Protein AF-A0A1J3F8G5-F1 (afdb_monomer)

Mean predicted aligned error: 13.02 Å

Foldseek 3Di:
DDDDDDDDDDDDDDDDPDPPVPPVPPDPPPDDPVQVCVQQVNVDPVQWPDADDFFTWGWGQRPVVSDIDIDTDGDPVRVCSVVVVVVD

Solvent-accessible surface area (backbone atoms only — not comparable to full-atom values): 5853 Å² total; per-residue (Å²): 139,88,85,86,90,84,88,84,88,84,86,84,91,79,93,70,97,66,87,66,79,59,79,76,78,77,75,73,75,89,72,51,70,67,55,56,31,59,33,19,61,72,70,34,75,91,27,55,73,49,75,57,86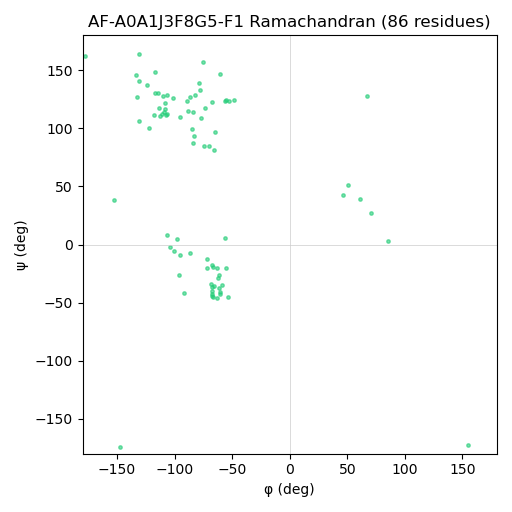,45,29,39,32,26,42,26,49,44,75,93,75,73,38,82,46,77,46,76,47,68,34,76,85,36,88,56,28,67,59,56,56,76,70,104

pLDDT: mean 76.85, std 21.04, range [38.28, 98.06]

Radius of gyration: 17.93 Å; Cα contacts (8 Å, |Δi|>4): 80; chains: 1; bounding box: 46×23×52 Å

InterPro domains:
  IPR000719 Protein kinase domain [PS50011] (43-88)
  IPR011009 Protein kinase-like domain superfamily [SSF56112] (20-88)
  IPR017441 Protein kinase, ATP binding site [PS00107] (49-72)
  IPR051809 Plant receptor-like serine/threonine-protein kinase [PTHR27008] (7-88)

Organism: Noccaea caerulescens (NCBI:txid107243)

Secondary structure (DSSP, 8-state):
----------------------GGGS------HHHHHHHTTTT-GGGEEEEETTEEEEEEEETTTTEEEEEEEE-TTSTTHHHHHHT-

Structure (mmCIF, N/CA/C/O backbone):
data_AF-A0A1J3F8G5-F1
#
_entry.id   AF-A0A1J3F8G5-F1
#
loop_
_atom_site.group_PDB
_atom_site.id
_atom_site.type_symbol
_atom_site.label_atom_id
_atom_site.label_alt_id
_atom_site.label_comp_id
_atom_site.label_asym_id
_atom_site.label_entity_id
_atom_site.label_seq_id
_atom_site.pdbx_PDB_ins_code
_atom_site.Cartn_x
_atom_site.Cartn_y
_atom_site.Cartn_z
_atom_site.occupancy
_atom_site.B_iso_or_equiv
_atom_site.auth_seq_id
_atom_site.auth_comp_id
_atom_site.auth_asym_id
_atom_site.auth_atom_id
_atom_site.pdbx_PDB_model_num
ATOM 1 N N . ALA A 1 1 ? 5.005 -6.111 -35.076 1.00 38.28 1 ALA A N 1
ATOM 2 C CA . ALA A 1 1 ? 6.323 -5.453 -35.171 1.00 38.28 1 ALA A CA 1
ATOM 3 C C . ALA A 1 1 ? 6.621 -4.798 -33.827 1.00 38.28 1 ALA A C 1
ATOM 5 O O . ALA A 1 1 ? 5.818 -3.988 -33.386 1.00 38.28 1 ALA A O 1
ATOM 6 N N . LEU A 1 2 ? 7.687 -5.209 -33.135 1.00 41.44 2 LEU A N 1
ATOM 7 C CA . LEU A 1 2 ? 8.074 -4.662 -31.831 1.00 41.44 2 LEU A CA 1
ATOM 8 C C . LEU A 1 2 ? 9.330 -3.815 -32.014 1.00 41.44 2 LEU A C 1
ATOM 10 O O . LEU A 1 2 ? 10.374 -4.342 -32.387 1.00 41.44 2 LEU A O 1
ATOM 14 N N . VAL A 1 3 ? 9.222 -2.517 -31.747 1.00 46.28 3 VAL A N 1
ATOM 15 C CA . VAL A 1 3 ? 10.375 -1.621 -31.648 1.00 46.28 3 VAL A CA 1
ATOM 16 C C . VAL A 1 3 ? 10.388 -1.077 -30.226 1.00 46.28 3 VAL A C 1
ATOM 18 O O . VAL A 1 3 ? 9.494 -0.336 -29.828 1.00 46.28 3 VAL A O 1
ATOM 21 N N . SER A 1 4 ? 11.379 -1.487 -29.438 1.00 51.09 4 SER A N 1
ATOM 22 C CA . SER A 1 4 ? 11.679 -0.896 -28.133 1.00 51.09 4 SER A CA 1
ATOM 23 C C . SER A 1 4 ? 12.943 -0.059 -28.259 1.00 51.09 4 SER A C 1
ATOM 25 O O . SER A 1 4 ? 13.963 -0.550 -28.738 1.00 51.09 4 SER A O 1
ATOM 27 N N . LEU A 1 5 ? 12.880 1.192 -27.806 1.00 54.62 5 LEU A N 1
ATOM 28 C CA . LEU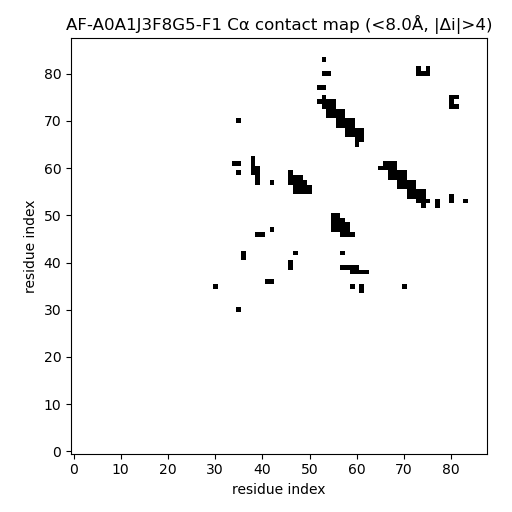 A 1 5 ? 14.031 2.080 -27.696 1.00 54.62 5 LEU A CA 1
ATOM 29 C C . LEU A 1 5 ? 14.321 2.291 -26.205 1.00 54.62 5 LEU A C 1
ATOM 31 O O . LEU A 1 5 ? 13.511 2.873 -25.489 1.00 54.62 5 LEU A O 1
ATOM 35 N N . SER A 1 6 ? 15.455 1.783 -25.720 1.00 53.03 6 SER A N 1
ATOM 36 C CA . SER A 1 6 ? 15.932 2.002 -24.353 1.00 53.03 6 SER A CA 1
ATOM 37 C C . SER A 1 6 ? 17.265 2.749 -24.386 1.00 53.03 6 SER A C 1
ATOM 39 O O . SER A 1 6 ? 18.189 2.390 -25.114 1.00 53.03 6 SER A O 1
ATOM 41 N N . TRP A 1 7 ? 17.367 3.817 -23.594 1.00 48.06 7 TRP A N 1
ATOM 42 C CA . TRP A 1 7 ? 18.586 4.611 -23.449 1.00 48.06 7 TRP A CA 1
ATOM 43 C C . TRP A 1 7 ? 19.109 4.451 -22.023 1.00 48.06 7 TRP A C 1
ATOM 45 O O . TRP A 1 7 ? 18.433 4.791 -21.056 1.00 48.06 7 TRP A O 1
ATOM 55 N N . SER A 1 8 ? 20.314 3.897 -21.888 1.00 50.19 8 SER A N 1
ATOM 56 C CA . SER A 1 8 ? 21.005 3.712 -20.609 1.00 50.19 8 SER A CA 1
ATOM 57 C C . SER A 1 8 ? 22.242 4.606 -20.575 1.00 50.19 8 SER A C 1
ATOM 59 O O . SER A 1 8 ? 23.212 4.345 -21.283 1.00 50.19 8 SER A O 1
ATOM 61 N N . LYS A 1 9 ? 22.245 5.646 -19.733 1.00 55.62 9 LYS A N 1
ATOM 62 C CA . LYS A 1 9 ? 23.458 6.424 -19.426 1.00 55.62 9 LYS A CA 1
ATOM 63 C C . LYS A 1 9 ? 24.187 5.793 -18.238 1.00 55.62 9 LYS A C 1
ATOM 65 O O . LYS A 1 9 ? 23.614 5.623 -17.165 1.00 55.62 9 LYS A O 1
ATOM 70 N N . LYS A 1 10 ? 25.463 5.439 -18.423 1.00 49.22 10 LYS A N 1
ATOM 71 C CA . LYS A 1 10 ? 26.296 4.738 -17.432 1.00 49.22 10 LYS A CA 1
ATOM 72 C C . LYS A 1 10 ? 27.372 5.664 -16.830 1.00 49.22 10 LYS A C 1
ATOM 74 O O . LYS A 1 10 ? 28.251 6.123 -17.543 1.00 49.22 10 LYS A O 1
ATOM 79 N N . ARG A 1 11 ? 27.313 5.787 -15.493 1.00 49.34 11 ARG A N 1
ATOM 80 C CA . ARG A 1 11 ? 28.367 6.007 -14.462 1.00 49.34 11 ARG A CA 1
ATOM 81 C C . ARG A 1 11 ? 29.168 7.324 -14.372 1.00 49.34 11 ARG A C 1
ATOM 83 O O . ARG A 1 11 ? 30.010 7.615 -15.209 1.00 49.34 11 ARG A O 1
ATOM 90 N N . LYS A 1 12 ? 29.171 7.886 -13.150 1.00 39.06 12 LYS A N 1
ATOM 91 C CA . LYS A 1 12 ? 30.408 8.176 -12.390 1.00 39.06 12 LYS A CA 1
ATOM 92 C C . LYS A 1 12 ? 30.274 7.685 -10.941 1.00 39.06 12 LYS A C 1
ATOM 94 O O . LYS A 1 12 ? 29.313 8.005 -10.255 1.00 39.06 12 LYS A O 1
ATOM 99 N N . LYS A 1 13 ? 31.247 6.884 -10.499 1.00 46.16 13 LYS A N 1
ATOM 100 C CA . LYS A 1 13 ? 31.433 6.411 -9.119 1.00 46.16 13 LYS A CA 1
ATOM 101 C C . LYS A 1 13 ? 32.201 7.502 -8.362 1.00 46.16 13 LYS A C 1
ATOM 103 O O . LYS A 1 13 ? 33.355 7.742 -8.702 1.00 46.16 13 LYS A O 1
ATOM 108 N N . LYS A 1 14 ? 31.592 8.154 -7.367 1.00 40.69 14 LYS A N 1
ATOM 109 C CA . LYS A 1 14 ? 32.319 8.929 -6.348 1.00 40.69 14 LYS A CA 1
ATOM 110 C C . LYS A 1 14 ? 32.222 8.174 -5.028 1.00 40.69 14 LYS A C 1
ATOM 112 O O . LYS A 1 14 ? 31.136 7.949 -4.510 1.00 40.69 14 LYS A O 1
ATOM 117 N N . ASN A 1 15 ? 33.374 7.703 -4.566 1.00 47.91 15 ASN A N 1
ATOM 118 C CA . ASN A 1 15 ? 33.572 7.126 -3.248 1.00 47.91 15 ASN A CA 1
ATOM 119 C C . ASN A 1 15 ? 33.832 8.296 -2.296 1.00 47.91 15 ASN A C 1
ATOM 121 O O . ASN A 1 15 ? 34.936 8.832 -2.285 1.00 47.91 15 ASN A O 1
ATOM 125 N N . THR A 1 16 ? 32.807 8.718 -1.564 1.00 41.72 16 THR A N 1
ATOM 126 C CA . THR A 1 16 ? 32.945 9.668 -0.463 1.00 41.72 16 THR A CA 1
ATOM 127 C C . THR A 1 16 ? 32.192 9.062 0.710 1.00 41.72 16 THR A C 1
ATOM 129 O O . THR A 1 16 ? 30.967 8.958 0.694 1.00 41.72 16 THR A O 1
ATOM 132 N N . ARG A 1 17 ? 32.964 8.561 1.677 1.00 50.53 17 ARG A N 1
ATOM 133 C CA . ARG A 1 17 ? 32.487 8.137 2.989 1.00 50.53 17 ARG A CA 1
ATOM 134 C C . ARG A 1 17 ? 32.089 9.393 3.755 1.00 50.53 17 ARG A C 1
ATOM 136 O O . ARG A 1 17 ? 32.892 9.944 4.487 1.00 50.53 17 ARG A O 1
ATOM 143 N N . GLU A 1 18 ? 30.868 9.841 3.541 1.00 39.38 18 GLU A N 1
ATOM 144 C CA . GLU A 1 18 ? 30.200 10.804 4.406 1.00 39.38 18 GLU A CA 1
ATOM 145 C C . GLU A 1 18 ? 28.933 10.085 4.840 1.00 39.38 18 GLU A C 1
ATOM 147 O O . GLU A 1 18 ? 27.986 9.930 4.063 1.00 39.38 18 GLU A O 1
ATOM 152 N N . ALA A 1 19 ? 28.965 9.535 6.054 1.00 45.88 19 ALA A N 1
ATOM 153 C CA . ALA A 1 19 ? 27.759 9.116 6.739 1.00 45.88 19 ALA A CA 1
ATOM 154 C C . ALA A 1 19 ? 26.963 10.392 7.018 1.00 45.88 19 ALA A C 1
ATOM 156 O O . ALA A 1 19 ? 27.041 10.977 8.094 1.00 45.88 19 ALA A O 1
ATOM 157 N N . THR A 1 20 ? 26.237 10.857 6.004 1.00 48.50 20 THR A N 1
ATOM 158 C CA . THR A 1 20 ? 25.112 11.747 6.238 1.00 48.50 20 THR A CA 1
ATOM 159 C C . THR A 1 20 ? 24.216 10.999 7.218 1.00 48.50 20 THR A C 1
ATOM 161 O O . THR A 1 20 ? 23.886 9.836 6.955 1.00 48.50 20 THR A O 1
ATOM 164 N N . PRO A 1 21 ? 23.874 11.579 8.380 1.00 45.59 21 PRO A N 1
ATOM 165 C CA . PRO A 1 21 ? 22.827 11.013 9.197 1.00 45.59 21 PRO A CA 1
ATOM 166 C C . PRO A 1 21 ? 21.589 11.159 8.330 1.00 45.59 21 PRO A C 1
ATOM 168 O O . PRO A 1 21 ? 21.024 12.244 8.196 1.00 45.59 21 PRO A O 1
ATOM 171 N N . SER A 1 22 ? 21.247 10.087 7.622 1.00 49.50 22 SER A N 1
ATOM 172 C CA 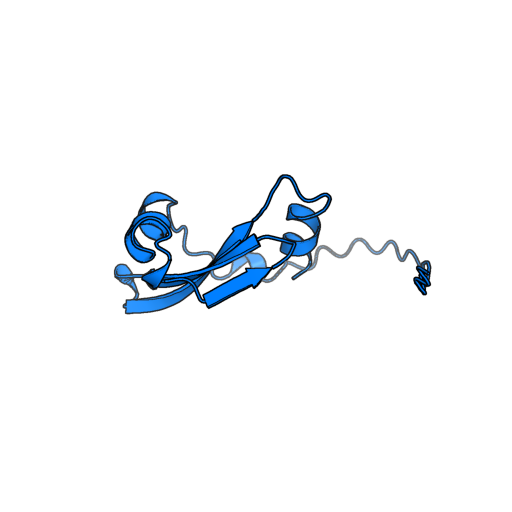. SER A 1 22 ? 20.013 10.008 6.880 1.00 49.50 22 SER A CA 1
ATOM 173 C C . SER A 1 22 ? 18.937 10.457 7.850 1.00 49.50 22 SER A C 1
ATOM 175 O O . SER A 1 22 ? 18.796 9.891 8.936 1.00 49.50 22 SER A O 1
ATOM 177 N N . THR A 1 23 ? 18.176 11.465 7.451 1.00 46.50 23 THR A N 1
ATOM 178 C CA . THR A 1 23 ? 16.990 11.990 8.136 1.00 46.50 23 THR A CA 1
ATOM 179 C C . THR A 1 23 ? 15.919 10.903 8.375 1.00 46.50 23 THR A C 1
ATOM 181 O O . THR A 1 23 ? 14.845 11.180 8.883 1.00 46.50 23 THR A O 1
ATOM 184 N N . LEU A 1 24 ? 16.238 9.647 8.052 1.00 49.72 24 LEU A N 1
ATOM 185 C CA . LEU A 1 24 ? 15.616 8.384 8.429 1.00 49.72 24 LEU A CA 1
ATOM 186 C C . LEU A 1 24 ? 15.493 8.170 9.951 1.00 49.72 24 LEU A C 1
ATOM 188 O O . LEU A 1 24 ? 14.685 7.362 10.387 1.00 49.72 24 LEU A O 1
ATOM 192 N N . GLY A 1 25 ? 16.278 8.874 10.772 1.00 44.44 25 GLY A N 1
ATOM 193 C CA . GLY A 1 25 ? 16.254 8.719 12.233 1.00 44.44 25 GLY A CA 1
ATOM 194 C C . GLY A 1 25 ? 15.219 9.561 12.990 1.00 44.44 25 GLY A C 1
ATOM 195 O O . GLY A 1 25 ? 15.098 9.384 14.196 1.00 44.44 25 GLY A O 1
ATOM 196 N N . ALA A 1 26 ? 14.505 10.491 12.344 1.00 47.03 26 ALA A N 1
ATOM 197 C CA . ALA A 1 26 ? 13.766 11.520 13.087 1.00 47.03 26 ALA A CA 1
ATOM 198 C C . ALA A 1 26 ? 12.276 11.218 13.343 1.00 47.03 26 ALA A C 1
ATOM 200 O O . ALA A 1 26 ? 11.747 11.721 14.327 1.00 47.03 26 ALA A O 1
ATOM 201 N N . PHE A 1 27 ? 11.592 10.409 12.518 1.00 49.31 27 PHE A N 1
ATOM 202 C CA . PHE A 1 27 ? 10.127 10.229 12.630 1.00 49.31 27 PHE A CA 1
ATOM 203 C C . PHE A 1 27 ? 9.602 8.869 12.131 1.00 49.31 27 PHE A C 1
ATOM 205 O O . PHE A 1 27 ? 8.547 8.802 11.503 1.00 49.31 27 PHE A O 1
ATOM 212 N N . HIS A 1 28 ? 10.314 7.767 12.372 1.00 61.12 28 HIS A N 1
ATOM 213 C CA . HIS A 1 28 ? 9.713 6.445 12.167 1.00 61.12 28 HIS A CA 1
ATOM 214 C C . HIS A 1 28 ? 8.920 6.057 13.412 1.00 61.12 28 HIS A C 1
ATOM 216 O O . HIS A 1 28 ? 9.442 5.406 14.315 1.00 61.12 28 HIS A O 1
ATOM 222 N N . GLU A 1 29 ? 7.652 6.467 13.466 1.00 68.88 29 GLU A N 1
ATOM 223 C CA . GLU A 1 29 ? 6.707 5.829 14.376 1.00 68.88 29 GLU A CA 1
ATOM 224 C C . GLU A 1 29 ? 6.693 4.330 14.055 1.00 68.88 29 GLU A C 1
ATOM 226 O O . GLU A 1 29 ? 6.538 3.920 12.898 1.00 68.88 29 GLU A O 1
ATOM 231 N N . MET A 1 30 ? 6.974 3.504 15.063 1.00 76.25 30 MET A N 1
ATOM 232 C CA . MET A 1 30 ? 7.017 2.055 14.900 1.00 76.25 30 MET A CA 1
ATOM 233 C C . MET A 1 30 ? 5.587 1.531 14.781 1.00 76.25 30 MET A C 1
ATOM 235 O O . MET A 1 30 ? 4.983 1.109 15.760 1.00 76.25 30 MET A O 1
ATOM 239 N N . ILE A 1 31 ? 5.047 1.570 13.568 1.00 84.75 31 ILE A N 1
ATOM 240 C CA . ILE A 1 31 ? 3.717 1.049 13.259 1.00 84.75 31 ILE A CA 1
ATOM 241 C C . ILE A 1 31 ? 3.825 -0.462 13.045 1.00 84.75 31 ILE A C 1
ATOM 243 O O . ILE A 1 31 ? 4.655 -0.934 12.260 1.00 84.75 31 ILE A O 1
ATOM 247 N N . SER A 1 32 ? 2.984 -1.241 13.728 1.00 90.00 32 SER A N 1
ATOM 248 C CA . SER A 1 32 ? 2.969 -2.688 13.538 1.00 90.00 32 SER A CA 1
ATOM 249 C C . SER A 1 32 ? 2.275 -3.067 12.226 1.00 90.00 32 SER A C 1
ATOM 251 O O . SER A 1 32 ? 1.417 -2.354 11.703 1.00 90.00 32 SER A O 1
ATOM 253 N N . TYR A 1 33 ? 2.592 -4.249 11.694 1.00 92.31 33 TYR A N 1
ATOM 254 C CA . TYR A 1 33 ? 1.856 -4.782 10.544 1.00 92.31 33 TYR A CA 1
ATOM 255 C C . TYR A 1 33 ? 0.352 -4.936 10.835 1.00 92.31 33 TYR A C 1
ATOM 257 O O . TYR A 1 33 ? -0.468 -4.720 9.944 1.00 92.31 33 TYR A O 1
ATOM 265 N N . GLY A 1 34 ? -0.014 -5.289 12.074 1.00 93.50 34 GLY A N 1
ATOM 266 C CA . GLY A 1 34 ? -1.412 -5.403 12.495 1.00 93.50 34 GLY A CA 1
ATOM 267 C C . GLY A 1 34 ? -2.159 -4.078 12.365 1.00 93.50 34 GLY A C 1
ATOM 268 O O . GLY A 1 34 ? -3.274 -4.058 11.845 1.00 93.50 34 GLY A O 1
ATOM 269 N N . ASP A 1 35 ? -1.511 -2.974 12.732 1.00 91.81 35 ASP A N 1
ATOM 270 C CA . ASP A 1 35 ? -2.086 -1.633 12.617 1.00 91.81 35 ASP A CA 1
ATOM 271 C C . ASP A 1 35 ? -2.283 -1.242 11.154 1.00 91.81 35 ASP A C 1
ATOM 273 O O . ASP A 1 35 ? -3.368 -0.803 10.783 1.00 91.81 35 ASP A O 1
ATOM 277 N N . LEU A 1 36 ? -1.287 -1.485 10.291 1.00 93.00 36 LEU A N 1
ATOM 278 C CA . LEU A 1 36 ? -1.412 -1.243 8.847 1.00 93.00 36 LEU A CA 1
ATOM 279 C C . LEU A 1 36 ? -2.530 -2.083 8.224 1.00 93.00 36 LEU A C 1
ATOM 281 O O . LEU A 1 36 ? -3.308 -1.583 7.411 1.00 93.00 36 LEU A O 1
ATOM 285 N N . ARG A 1 37 ? -2.625 -3.361 8.607 1.00 94.56 37 ARG A N 1
ATOM 286 C CA . ARG A 1 37 ? -3.667 -4.268 8.124 1.00 94.56 37 ARG A CA 1
ATOM 287 C C . ARG A 1 37 ? -5.046 -3.779 8.550 1.00 94.56 37 ARG A C 1
ATOM 289 O O . ARG A 1 37 ? -5.940 -3.737 7.720 1.00 94.56 37 ARG A O 1
ATOM 296 N N . ASN A 1 38 ? -5.225 -3.394 9.808 1.00 94.81 38 ASN A N 1
ATOM 297 C CA . ASN A 1 38 ? -6.512 -2.903 10.297 1.00 94.81 38 ASN A CA 1
ATOM 298 C C . ASN A 1 38 ? -6.874 -1.553 9.661 1.00 94.81 38 ASN A C 1
ATOM 300 O O . ASN A 1 38 ? -7.995 -1.374 9.198 1.00 94.81 38 ASN A O 1
ATOM 304 N N . ALA A 1 39 ? -5.908 -0.639 9.549 1.00 94.00 39 ALA A N 1
ATOM 305 C CA . ALA A 1 39 ? -6.099 0.686 8.963 1.00 94.00 39 ALA A CA 1
ATOM 306 C C . ALA A 1 39 ? -6.413 0.663 7.456 1.00 94.00 39 ALA A C 1
ATOM 308 O O . ALA A 1 39 ? -6.927 1.647 6.929 1.00 94.00 39 ALA A O 1
ATOM 309 N N . THR A 1 40 ? -6.101 -0.440 6.767 1.00 96.00 40 THR A N 1
ATOM 310 C CA . THR A 1 40 ? -6.408 -0.672 5.344 1.00 96.00 40 THR A CA 1
ATOM 311 C C . THR A 1 40 ? -7.547 -1.675 5.126 1.00 96.00 40 THR A C 1
ATOM 313 O O . THR A 1 40 ? -7.781 -2.087 3.987 1.00 96.00 40 THR A O 1
ATOM 316 N N . ASP A 1 41 ? -8.242 -2.096 6.190 1.00 95.81 41 ASP A N 1
ATOM 317 C CA . ASP A 1 41 ? -9.271 -3.147 6.153 1.00 95.81 41 ASP A CA 1
ATOM 318 C C . ASP A 1 41 ? -8.780 -4.429 5.453 1.00 95.81 41 ASP A C 1
ATOM 320 O O . ASP A 1 41 ? -9.343 -4.924 4.481 1.00 95.81 41 ASP A O 1
ATOM 324 N N . GLY A 1 42 ? -7.621 -4.925 5.883 1.00 96.00 42 GLY A N 1
ATOM 325 C CA . GLY A 1 42 ? -6.993 -6.103 5.299 1.00 96.00 42 GLY A CA 1
ATOM 326 C C . GLY A 1 42 ? -6.434 -5.885 3.893 1.00 96.00 42 GLY A C 1
ATOM 327 O O . GLY A 1 42 ? -6.339 -6.856 3.147 1.00 96.00 42 GLY A O 1
ATOM 328 N N . PHE A 1 43 ? -6.055 -4.652 3.537 1.00 96.69 43 PHE A N 1
ATOM 329 C CA . PHE A 1 43 ? -5.691 -4.257 2.170 1.00 96.69 43 PHE A CA 1
ATOM 330 C C . PHE A 1 43 ? -6.848 -4.436 1.173 1.00 96.69 43 PHE A C 1
ATOM 332 O O . PHE A 1 43 ? -6.654 -4.868 0.035 1.00 96.69 43 PHE A O 1
ATOM 339 N N . SER A 1 44 ? -8.066 -4.108 1.611 1.00 97.06 44 SER A N 1
ATOM 340 C CA . SER A 1 44 ? -9.266 -4.165 0.777 1.00 97.06 44 SER A CA 1
ATOM 3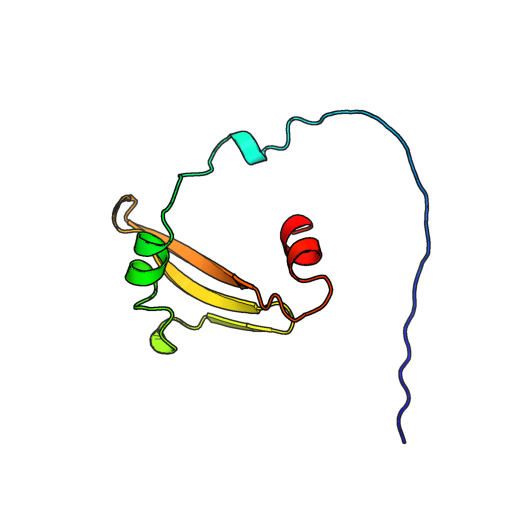41 C C . SER A 1 44 ? -9.157 -3.241 -0.440 1.00 97.06 44 SER A C 1
ATOM 343 O O . SER A 1 44 ? -8.580 -2.151 -0.384 1.00 97.06 44 SER A O 1
ATOM 345 N N . SER A 1 45 ? -9.767 -3.645 -1.557 1.00 97.00 45 SER A N 1
ATOM 346 C CA . SER A 1 45 ? -9.81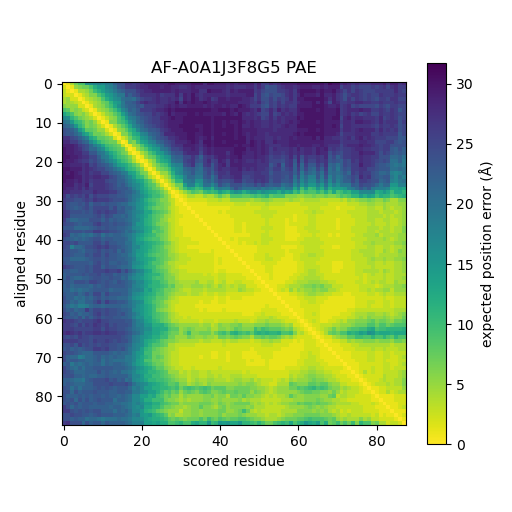4 -2.835 -2.779 1.00 97.00 45 SER A CA 1
ATOM 347 C C . SER A 1 45 ? -10.564 -1.514 -2.596 1.00 97.00 45 SER A C 1
ATOM 349 O O . SER A 1 45 ? -10.339 -0.589 -3.370 1.00 97.00 45 SER A O 1
ATOM 351 N N . SER A 1 46 ? -11.417 -1.390 -1.571 1.00 97.38 46 SER A N 1
ATOM 352 C CA . SER A 1 46 ? -12.066 -0.121 -1.202 1.00 97.38 46 SER A CA 1
ATOM 353 C C . SER A 1 46 ? -11.060 0.962 -0.798 1.00 97.38 46 SER A C 1
ATOM 355 O O . SER A 1 46 ? -11.327 2.150 -0.969 1.00 97.38 46 SER A O 1
ATOM 357 N N . HIS A 1 47 ? -9.891 0.553 -0.304 1.00 96.56 47 HIS A N 1
ATOM 358 C CA . HIS A 1 47 ? -8.798 1.433 0.089 1.00 96.56 47 HIS A CA 1
ATOM 359 C C . HIS A 1 47 ? -7.721 1.561 -0.994 1.00 96.56 47 HIS A C 1
ATOM 361 O O . HIS A 1 47 ? -6.701 2.201 -0.755 1.00 96.56 47 HIS A O 1
ATOM 367 N N . LEU A 1 48 ? -7.901 0.979 -2.183 1.00 97.38 48 LEU A N 1
ATOM 368 C CA . LEU A 1 48 ? -6.915 1.052 -3.258 1.00 97.38 48 LEU A CA 1
ATOM 369 C C . LEU A 1 48 ? -6.789 2.485 -3.796 1.00 97.38 48 LEU A C 1
ATOM 371 O O . LEU A 1 48 ? -7.752 3.061 -4.293 1.00 97.38 48 LEU A O 1
ATOM 375 N N . ILE A 1 49 ? -5.575 3.031 -3.756 1.00 97.94 49 ILE A N 1
ATOM 376 C CA . ILE A 1 49 ? -5.234 4.299 -4.417 1.00 97.94 49 ILE A CA 1
ATOM 377 C C . ILE A 1 49 ? -4.707 4.022 -5.827 1.00 97.94 49 ILE A C 1
ATOM 379 O O . ILE A 1 49 ? -5.054 4.717 -6.777 1.00 97.94 49 ILE A O 1
ATOM 383 N N . GLY A 1 50 ? -3.863 2.998 -5.978 1.00 97.06 50 GLY A N 1
ATOM 384 C CA . GLY A 1 50 ? -3.303 2.639 -7.274 1.00 97.06 50 GLY A CA 1
ATOM 385 C C . GLY A 1 50 ? -2.416 1.404 -7.223 1.00 97.06 50 GLY A C 1
ATOM 386 O O . GLY A 1 50 ? -1.944 0.991 -6.165 1.00 97.06 50 GLY A O 1
ATOM 387 N N . SER A 1 51 ? -2.174 0.813 -8.388 1.00 96.62 51 SER A N 1
ATOM 388 C CA . SER A 1 51 ? -1.285 -0.336 -8.549 1.00 96.62 51 SER A CA 1
ATOM 389 C C . SER A 1 51 ? -0.308 -0.087 -9.691 1.00 96.62 51 SER A C 1
ATOM 391 O O . SER A 1 51 ? -0.663 0.500 -10.712 1.00 96.62 51 SER A O 1
ATOM 393 N N . GLY A 1 52 ? 0.938 -0.513 -9.504 1.00 92.50 52 GLY A N 1
ATOM 394 C CA . GLY A 1 52 ? 2.008 -0.367 -10.479 1.00 92.50 52 GLY A CA 1
ATOM 395 C C . GLY A 1 52 ? 2.994 -1.530 -10.424 1.00 92.50 52 GLY A C 1
ATOM 396 O O . GLY A 1 52 ? 2.824 -2.502 -9.692 1.00 92.50 52 GLY A O 1
ATOM 397 N N . SER A 1 53 ? 4.079 -1.429 -11.192 1.00 89.88 53 SER A N 1
ATOM 398 C CA . SER A 1 53 ? 5.034 -2.534 -11.362 1.00 89.88 53 SER A CA 1
ATOM 399 C C . SER A 1 53 ? 5.734 -2.980 -10.075 1.00 89.88 53 SER A C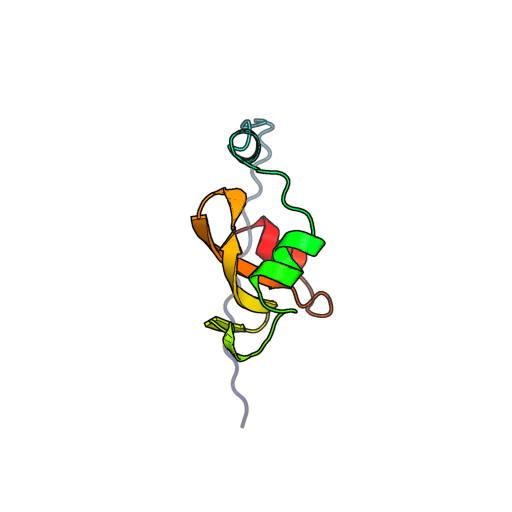 1
ATOM 401 O O . SER A 1 53 ? 6.160 -4.129 -9.979 1.00 89.88 53 SER A O 1
ATOM 403 N N . PHE A 1 54 ? 5.906 -2.069 -9.117 1.0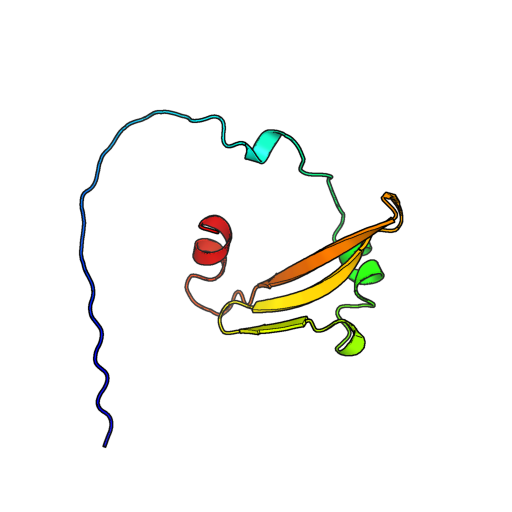0 89.25 54 PHE A N 1
ATOM 404 C CA . PHE A 1 54 ? 6.649 -2.317 -7.879 1.00 89.25 54 PHE A CA 1
ATOM 405 C C . PHE A 1 54 ? 5.752 -2.613 -6.679 1.00 89.25 54 PHE A C 1
ATOM 407 O O . PHE A 1 54 ? 6.269 -2.947 -5.615 1.00 89.25 54 PHE A O 1
ATOM 414 N N . GLY A 1 55 ? 4.431 -2.515 -6.831 1.00 93.69 55 GLY A N 1
ATOM 415 C CA . GLY A 1 55 ? 3.513 -2.728 -5.726 1.00 93.69 55 GLY A CA 1
ATOM 416 C C . GLY A 1 55 ? 2.174 -2.026 -5.883 1.00 93.69 55 GLY A C 1
ATOM 417 O O . GLY A 1 55 ? 1.872 -1.418 -6.911 1.00 93.69 55 GLY A O 1
ATOM 418 N N . THR A 1 56 ? 1.402 -2.096 -4.810 1.00 96.44 56 THR A N 1
ATOM 419 C CA . THR A 1 56 ? 0.054 -1.545 -4.706 1.00 96.44 56 THR A CA 1
ATOM 420 C C . THR A 1 56 ? -0.005 -0.591 -3.523 1.00 96.44 56 THR A C 1
ATOM 422 O O . THR A 1 56 ? 0.561 -0.868 -2.469 1.00 96.44 56 THR A O 1
ATOM 425 N N . VAL A 1 57 ? -0.652 0.553 -3.708 1.00 97.06 57 VAL A N 1
ATOM 426 C CA . VAL A 1 57 ? -0.745 1.620 -2.713 1.00 97.06 57 VAL A CA 1
ATOM 427 C C . VAL A 1 57 ? -2.175 1.701 -2.203 1.00 97.06 57 VAL A C 1
ATOM 429 O O . VAL A 1 57 ? -3.111 1.821 -2.995 1.00 97.06 57 VAL A O 1
ATOM 432 N N . PHE A 1 58 ? -2.328 1.670 -0.884 1.00 98.06 58 PHE A N 1
ATOM 433 C CA . PHE A 1 58 ? -3.609 1.742 -0.195 1.00 98.06 58 PHE A CA 1
ATOM 434 C C . PHE A 1 58 ? -3.692 2.990 0.678 1.00 98.06 58 PHE A C 1
ATOM 436 O O . PHE A 1 58 ? -2.691 3.444 1.229 1.00 98.06 58 PHE A O 1
ATOM 443 N N . LYS A 1 59 ? -4.893 3.532 0.827 1.00 97.19 59 LYS A N 1
ATOM 444 C CA . LYS A 1 59 ? -5.223 4.565 1.801 1.00 97.19 59 LYS A CA 1
ATOM 445 C C . LYS A 1 59 ? -5.390 3.907 3.166 1.00 97.19 59 LYS A C 1
ATOM 447 O O . LYS A 1 59 ? -6.093 2.909 3.272 1.00 97.19 59 LYS A O 1
ATOM 452 N N . ALA A 1 60 ? -4.789 4.478 4.200 1.00 95.44 60 ALA A N 1
ATOM 453 C CA . ALA A 1 60 ? -4.956 4.013 5.569 1.00 95.44 60 ALA A CA 1
ATOM 454 C C . ALA A 1 60 ? -5.220 5.188 6.510 1.00 95.44 60 ALA A C 1
ATOM 456 O O . ALA A 1 60 ? -4.678 6.276 6.309 1.00 95.44 60 ALA A O 1
ATOM 457 N N . LEU A 1 61 ? -6.040 4.965 7.536 1.00 92.81 61 LEU A N 1
ATOM 458 C CA . LEU A 1 61 ? -6.229 5.902 8.643 1.00 92.81 61 LEU A CA 1
ATOM 459 C C . LEU A 1 61 ? -5.543 5.331 9.886 1.00 92.81 61 LEU A C 1
ATOM 461 O O . LEU A 1 61 ? -5.996 4.323 10.417 1.00 92.81 61 LEU A O 1
ATOM 465 N N . LEU A 1 62 ? -4.464 5.967 10.340 1.00 87.62 62 LEU A N 1
ATOM 466 C CA . LEU A 1 62 ? -3.789 5.639 11.596 1.00 87.62 62 LEU A CA 1
ATOM 467 C C . LEU A 1 62 ? -4.613 6.209 12.759 1.00 87.62 62 LEU A C 1
ATOM 469 O O . LEU A 1 62 ? -4.648 7.434 12.913 1.00 87.62 62 LEU A O 1
ATOM 473 N N . PRO A 1 63 ? -5.289 5.371 13.570 1.00 79.69 63 PRO A N 1
ATOM 474 C CA . PRO A 1 63 ? -6.241 5.858 14.569 1.00 79.69 63 PRO A CA 1
ATOM 475 C C . PRO A 1 63 ? -5.565 6.623 15.708 1.00 79.69 63 PRO A C 1
ATOM 477 O O . PRO A 1 63 ? -6.136 7.585 16.210 1.00 79.69 63 PRO A O 1
ATOM 480 N N . ALA A 1 64 ? -4.347 6.219 16.087 1.00 79.12 64 ALA A N 1
ATOM 481 C CA . ALA A 1 64 ? -3.586 6.834 17.175 1.00 79.12 64 ALA A CA 1
ATOM 482 C C . ALA A 1 64 ? -3.273 8.318 16.910 1.00 79.12 64 ALA A C 1
ATOM 484 O O . ALA A 1 64 ? -3.353 9.141 17.817 1.00 79.12 64 ALA A O 1
ATOM 485 N N . GLU A 1 65 ? -2.983 8.662 15.654 1.00 78.44 65 GLU A N 1
ATOM 486 C CA . GLU A 1 65 ? -2.632 10.021 15.225 1.00 78.44 65 GLU A CA 1
ATOM 487 C C . GLU A 1 65 ? -3.782 10.734 14.485 1.00 78.44 65 GLU A C 1
ATOM 489 O O . GLU A 1 65 ? -3.630 11.878 14.059 1.00 78.44 65 GLU A O 1
ATOM 494 N N . ASN A 1 66 ? -4.917 10.052 14.271 1.00 85.38 66 ASN A N 1
ATOM 495 C CA . ASN A 1 66 ? -6.005 10.468 13.375 1.00 85.38 66 ASN A CA 1
ATOM 496 C C . ASN A 1 66 ? -5.497 10.956 12.000 1.00 85.38 66 ASN A C 1
ATOM 498 O O . ASN A 1 66 ? -5.929 11.979 11.460 1.00 85.38 66 ASN A O 1
ATOM 502 N N . LYS A 1 67 ? -4.524 10.228 11.447 1.00 88.88 67 LYS A N 1
ATOM 503 C CA . LYS A 1 67 ? -3.736 10.645 10.284 1.00 88.88 67 LYS A CA 1
ATOM 504 C C . LYS A 1 67 ? -3.994 9.737 9.095 1.00 88.88 67 LYS A C 1
ATOM 506 O O . LYS A 1 67 ? -3.909 8.515 9.199 1.00 88.88 67 LYS A O 1
ATOM 511 N N . VAL A 1 68 ? -4.273 10.336 7.941 1.00 92.56 68 VAL A N 1
ATOM 512 C CA . VAL A 1 68 ? -4.410 9.597 6.681 1.00 92.56 68 VAL A CA 1
ATOM 513 C C . VAL A 1 68 ? -3.037 9.439 6.036 1.00 92.56 68 VAL A C 1
ATOM 515 O O . VAL A 1 68 ? -2.336 10.424 5.810 1.00 92.56 68 VAL A O 1
ATOM 518 N N . VAL A 1 69 ? -2.666 8.203 5.709 1.00 92.56 69 VAL A N 1
ATOM 519 C CA . VAL A 1 69 ? -1.392 7.854 5.069 1.00 92.56 69 VAL A CA 1
ATOM 520 C C . VAL A 1 69 ? -1.601 6.946 3.860 1.00 92.56 69 VAL A C 1
ATOM 522 O O . VAL A 1 69 ? -2.658 6.337 3.684 1.00 92.56 69 VAL A O 1
ATOM 525 N N . ALA A 1 70 ? -0.569 6.850 3.025 1.00 95.50 70 ALA A N 1
ATOM 526 C CA . ALA A 1 70 ? -0.491 5.884 1.939 1.00 95.50 70 ALA A CA 1
ATOM 527 C C . ALA A 1 70 ? 0.411 4.711 2.351 1.00 95.50 70 ALA A C 1
ATOM 529 O O . ALA A 1 70 ? 1.564 4.908 2.729 1.00 95.50 70 ALA A O 1
ATOM 530 N N . VAL A 1 71 ? -0.102 3.487 2.251 1.00 94.81 71 VAL A N 1
ATOM 531 C CA . VAL A 1 71 ? 0.617 2.248 2.562 1.00 94.81 71 VAL A CA 1
ATOM 532 C C . VAL A 1 71 ? 0.962 1.542 1.258 1.00 94.81 71 VAL A C 1
ATOM 534 O O . VAL A 1 71 ? 0.077 1.076 0.541 1.00 94.81 71 VAL A O 1
ATOM 537 N N . LYS A 1 72 ? 2.255 1.467 0.933 1.00 95.12 72 LYS A N 1
ATOM 538 C CA . LYS A 1 72 ? 2.760 0.822 -0.286 1.00 95.12 72 LYS A CA 1
ATOM 539 C C . LYS A 1 72 ? 3.168 -0.623 0.004 1.00 95.12 72 LYS A C 1
ATOM 541 O O . LYS A 1 72 ? 4.178 -0.875 0.653 1.00 95.12 72 LYS A O 1
ATOM 546 N N . VAL A 1 73 ? 2.396 -1.574 -0.514 1.00 94.44 73 VAL A N 1
ATOM 547 C CA . VAL A 1 73 ? 2.674 -3.015 -0.454 1.00 94.44 73 VAL A CA 1
ATOM 548 C C . VAL A 1 73 ? 3.532 -3.404 -1.654 1.00 94.44 73 VAL A C 1
ATOM 550 O O . VAL A 1 73 ? 3.087 -3.302 -2.797 1.00 94.44 73 VAL A O 1
ATOM 553 N N . LEU A 1 74 ? 4.771 -3.834 -1.412 1.00 93.69 74 LEU A N 1
ATOM 554 C CA . LEU A 1 74 ? 5.736 -4.133 -2.473 1.00 93.69 74 LEU A CA 1
ATOM 555 C C . LEU A 1 74 ? 5.497 -5.500 -3.122 1.00 93.69 74 LEU A C 1
ATOM 557 O O . LEU A 1 74 ? 5.307 -6.506 -2.441 1.00 93.69 74 LEU A O 1
ATOM 561 N N . ASN A 1 75 ? 5.623 -5.561 -4.449 1.00 92.00 75 ASN A N 1
ATOM 562 C CA . ASN A 1 75 ? 5.697 -6.828 -5.171 1.00 92.00 75 ASN A CA 1
ATOM 563 C C . ASN A 1 75 ? 7.139 -7.356 -5.150 1.00 92.00 75 ASN A C 1
ATOM 565 O O . ASN A 1 75 ? 7.945 -7.023 -6.019 1.00 92.00 75 ASN A O 1
ATOM 569 N N . LEU A 1 76 ? 7.463 -8.205 -4.173 1.00 89.94 76 LEU A N 1
ATOM 570 C CA . LEU A 1 76 ? 8.816 -8.748 -4.002 1.00 89.94 76 LEU A CA 1
ATOM 571 C C . LEU A 1 76 ? 9.260 -9.696 -5.126 1.00 89.94 76 LEU A C 1
ATOM 573 O O . LEU A 1 76 ? 10.460 -9.905 -5.296 1.00 89.94 76 LEU A O 1
ATOM 577 N N . GLN A 1 77 ? 8.333 -10.228 -5.931 1.00 90.31 77 GLN A N 1
ATOM 578 C CA . GLN A 1 77 ? 8.701 -11.009 -7.116 1.00 90.31 77 GLN A CA 1
ATOM 579 C C . GLN A 1 77 ? 9.277 -10.129 -8.231 1.00 90.31 77 GLN A C 1
ATOM 581 O O . GLN A 1 77 ? 10.001 -10.614 -9.104 1.00 90.31 77 GLN A O 1
ATOM 586 N N . ARG A 1 78 ? 9.008 -8.816 -8.208 1.00 89.50 78 ARG A N 1
ATOM 587 C CA . ARG A 1 78 ? 9.603 -7.884 -9.161 1.00 89.50 78 ARG A CA 1
ATOM 588 C C . ARG A 1 78 ? 11.068 -7.656 -8.804 1.00 89.50 78 ARG A C 1
ATOM 590 O O . ARG A 1 78 ? 11.397 -7.081 -7.765 1.00 89.50 78 ARG A O 1
ATOM 597 N N . HIS A 1 79 ? 11.961 -8.034 -9.720 1.00 90.62 79 HIS A N 1
ATOM 598 C CA . HIS A 1 79 ? 13.386 -7.760 -9.567 1.00 90.62 79 HIS A CA 1
ATOM 599 C C . HIS A 1 79 ? 13.623 -6.268 -9.298 1.00 90.62 79 HIS A C 1
ATOM 601 O O . HIS A 1 79 ? 13.215 -5.407 -10.078 1.00 90.62 79 HIS A O 1
ATOM 607 N N . GLY A 1 80 ? 14.293 -5.976 -8.183 1.00 86.00 80 GLY A N 1
ATOM 608 C CA . GLY A 1 80 ? 14.603 -4.612 -7.774 1.00 86.00 80 GLY A CA 1
ATOM 609 C C . GLY A 1 80 ? 13.512 -3.890 -6.981 1.00 86.00 80 GLY A C 1
ATOM 610 O O . GLY A 1 80 ? 13.770 -2.755 -6.617 1.00 86.00 80 GLY A O 1
ATOM 611 N N . ALA A 1 81 ? 12.372 -4.508 -6.640 1.00 85.88 81 ALA A N 1
ATOM 612 C CA . ALA A 1 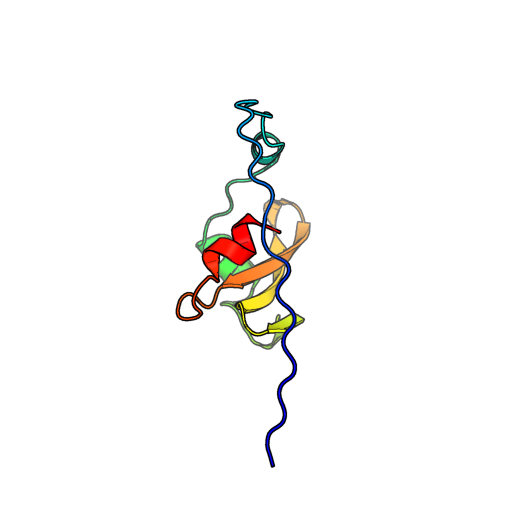81 ? 11.296 -3.846 -5.881 1.00 85.88 81 ALA A CA 1
ATOM 613 C C . ALA A 1 81 ? 11.768 -3.215 -4.561 1.00 85.88 81 ALA A C 1
ATOM 615 O O . ALA A 1 81 ? 11.476 -2.056 -4.271 1.00 85.88 81 ALA A O 1
ATOM 616 N N . MET A 1 82 ? 12.572 -3.948 -3.788 1.00 85.19 82 MET A N 1
ATOM 617 C CA . MET A 1 82 ? 13.147 -3.413 -2.552 1.00 85.19 82 MET A CA 1
ATOM 618 C C . MET A 1 82 ? 14.164 -2.298 -2.829 1.00 85.19 82 MET A C 1
ATOM 620 O O . MET A 1 82 ? 14.215 -1.313 -2.104 1.00 85.19 82 MET A O 1
ATOM 624 N N . LYS A 1 83 ? 14.947 -2.411 -3.910 1.00 87.12 83 LYS A N 1
ATOM 625 C CA . LYS A 1 83 ? 15.921 -1.377 -4.295 1.00 87.12 83 LYS A CA 1
ATOM 626 C C . LYS A 1 83 ? 15.231 -0.093 -4.749 1.00 87.12 83 LYS A C 1
ATOM 628 O O . LYS A 1 83 ? 15.711 0.978 -4.414 1.00 87.12 83 LYS A O 1
ATOM 633 N N . SER A 1 84 ? 14.132 -0.200 -5.498 1.00 82.31 84 SER A N 1
ATOM 634 C CA . SER A 1 84 ? 13.331 0.957 -5.899 1.00 82.31 84 SER A CA 1
ATOM 635 C C . SER A 1 84 ? 12.672 1.626 -4.704 1.00 82.31 84 SER A C 1
ATOM 637 O O . SER A 1 84 ? 12.599 2.841 -4.687 1.00 82.31 84 SER A O 1
ATOM 639 N N . PHE A 1 85 ? 12.240 0.852 -3.703 1.00 86.19 85 PHE A N 1
ATOM 6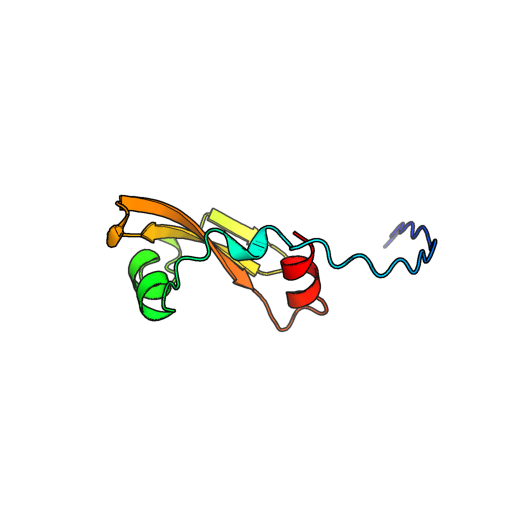40 C CA . PHE A 1 85 ? 11.652 1.407 -2.486 1.00 86.19 85 PHE A CA 1
ATOM 641 C C . PHE A 1 85 ? 12.674 2.177 -1.645 1.00 86.19 85 PHE A C 1
ATOM 643 O O . PHE A 1 85 ? 12.393 3.277 -1.206 1.00 86.19 85 PHE A O 1
ATOM 650 N N . MET A 1 86 ? 13.881 1.632 -1.471 1.00 83.12 86 MET A N 1
ATOM 651 C CA . MET A 1 86 ? 14.946 2.301 -0.707 1.00 83.12 86 MET A CA 1
ATOM 652 C C . MET A 1 86 ? 15.553 3.521 -1.420 1.00 83.12 86 MET A C 1
ATOM 654 O O . MET A 1 86 ? 16.353 4.234 -0.821 1.00 83.12 86 MET A O 1
ATOM 658 N N . ALA A 1 87 ? 15.263 3.708 -2.709 1.00 82.12 87 ALA A N 1
ATOM 659 C CA . ALA A 1 87 ? 15.763 4.828 -3.503 1.00 82.12 87 ALA A CA 1
ATOM 660 C C . ALA A 1 87 ? 14.778 6.007 -3.583 1.00 82.12 87 ALA A C 1
ATOM 662 O O . ALA A 1 87 ? 15.149 7.038 -4.144 1.00 82.12 87 ALA A O 1
ATOM 663 N N . GLU A 1 88 ? 13.546 5.820 -3.104 1.00 66.94 88 GLU A N 1
ATOM 664 C CA . GLU A 1 88 ? 12.462 6.811 -3.102 1.00 66.94 88 GLU A CA 1
ATOM 665 C C . GLU A 1 88 ? 12.490 7.678 -1.837 1.00 66.94 88 GLU A C 1
ATOM 667 O O . GLU A 1 88 ? 12.960 7.185 -0.785 1.00 66.94 88 GLU A O 1
#

Nearest PDB structures (foldseek):
  4q5j-assembly1_A  TM=9.540E-01  e=1.421E-03  Arabidopsis thaliana
  4oh4-assembly1_A  TM=9.435E-01  e=1.330E-03  Arabidopsis thaliana
  4l68-assembly2_B  TM=9.243E-01  e=1.847E-03  Arabidopsis thaliana
  6cth-assembly1_A  TM=8.396E-01  e=2.738E-03  Theobroma cacao
  4l68-assembly1_A  TM=7.130E-01  e=1.330E-03  Arabidopsis thaliana

Sequence (88 aa):
ALVSLSWSKKRKKKNTREATPSTLGAFHEMISYGDLRNATDGFSSSHLIGSGSFGTVFKALLPAENKVVAVKVLNLQRHGAMKSFMAE